Protein AF-A0A2V7Z9A0-F1 (afdb_monomer)

Solvent-accessible surface area (backbone atoms only — not comparable to full-atom values): 8358 Å² total; per-residue (Å²): 143,83,81,85,87,88,83,78,88,80,77,83,59,88,74,73,75,80,77,76,79,84,80,78,87,76,86,69,82,83,72,74,80,71,70,72,67,95,61,72,76,68,70,70,91,55,57,71,67,60,52,48,49,58,51,51,54,50,50,54,34,60,66,43,29,82,83,37,50,69,61,23,51,54,51,47,52,55,49,51,54,50,49,53,53,51,51,51,51,51,52,53,50,52,51,50,54,54,50,59,70,66,69,75,54,101,77,74,48,76,66,55,54,52,56,46,54,50,54,52,47,55,53,49,56,50,66,72,70,111

Nearest PDB structures (foldseek):
  8apn-assembly1_Yj  TM=2.932E-01  e=6.554E+00  Polytomella magna

Mean predicted aligned error: 15.98 Å

Foldseek 3Di:
DDDDDDDDDDDPDPPVVPDDDDDDDPPDPCPDPPVPPPCPVLPPLDDPVVVVVLVVQLVVLVVCCVPPVPVSVVSVVVSVVVVVVSSVVSLVVLVVVLCVQPVPDDDQDPVNVVVSVVSVVSSVVSVVVD

Structure (mmCIF, N/CA/C/O backbone):
data_AF-A0A2V7Z9A0-F1
#
_entry.id   AF-A0A2V7Z9A0-F1
#
loop_
_atom_site.group_PDB
_atom_site.id
_atom_site.type_symbol
_atom_site.label_atom_id
_atom_site.label_alt_id
_atom_site.label_comp_id
_atom_site.label_asym_id
_atom_site.label_entity_id
_atom_site.label_seq_id
_atom_site.pdbx_PDB_ins_code
_atom_site.Cartn_x
_atom_site.Cartn_y
_atom_site.Cartn_z
_atom_site.occupancy
_atom_site.B_iso_or_equiv
_atom_site.auth_seq_id
_atom_site.auth_comp_id
_atom_site.auth_asym_id
_atom_site.auth_atom_id
_atom_site.pdbx_PDB_model_num
ATOM 1 N N . MET A 1 1 ? 59.145 -53.548 -37.322 1.00 45.41 1 MET A N 1
ATOM 2 C CA . MET A 1 1 ? 57.964 -52.672 -37.441 1.00 45.41 1 MET A CA 1
ATOM 3 C C . MET A 1 1 ? 56.827 -53.402 -36.744 1.00 45.41 1 MET A C 1
ATOM 5 O O . MET A 1 1 ? 56.046 -54.066 -37.399 1.00 45.41 1 MET A O 1
ATOM 9 N N . GLU A 1 2 ? 56.866 -53.328 -35.417 1.00 38.41 2 GLU A N 1
ATOM 10 C CA . GLU A 1 2 ? 55.952 -53.756 -34.332 1.00 38.41 2 GLU A CA 1
ATOM 11 C C . GLU A 1 2 ? 56.368 -52.801 -33.181 1.00 38.41 2 GLU A C 1
ATOM 13 O O . GLU A 1 2 ? 57.529 -52.391 -33.158 1.00 38.41 2 GLU A O 1
ATOM 18 N N . ASP A 1 3 ? 55.509 -52.164 -32.388 1.00 37.88 3 ASP A N 1
ATOM 19 C CA . ASP A 1 3 ? 54.476 -52.673 -31.478 1.00 37.88 3 ASP A CA 1
ATOM 20 C C . ASP A 1 3 ? 53.341 -51.622 -31.376 1.00 37.88 3 ASP A C 1
ATOM 22 O O . ASP A 1 3 ? 53.589 -50.418 -31.368 1.00 37.88 3 ASP A O 1
ATOM 26 N N . VAL A 1 4 ? 52.054 -51.949 -31.529 1.00 38.91 4 VAL A N 1
ATOM 27 C CA . VAL A 1 4 ? 51.138 -52.578 -30.553 1.00 38.91 4 VAL A CA 1
ATOM 28 C C . VAL A 1 4 ? 51.059 -51.848 -29.199 1.00 38.91 4 VAL A C 1
ATOM 30 O O . VAL A 1 4 ? 51.826 -52.078 -28.281 1.00 38.91 4 VAL A O 1
ATOM 33 N N . ARG A 1 5 ? 50.048 -50.973 -29.116 1.00 44.00 5 ARG A N 1
ATOM 34 C CA . ARG A 1 5 ? 49.047 -50.808 -28.040 1.00 44.00 5 ARG A CA 1
ATOM 35 C C . ARG A 1 5 ? 49.398 -51.174 -26.577 1.00 44.00 5 ARG A C 1
ATOM 37 O O . ARG A 1 5 ? 49.587 -52.338 -26.250 1.00 44.00 5 ARG A O 1
ATOM 44 N N . THR A 1 6 ? 49.086 -50.183 -25.726 1.00 43.94 6 THR A N 1
ATOM 45 C CA . THR A 1 6 ? 48.485 -50.256 -24.370 1.00 43.94 6 THR A CA 1
ATOM 46 C C . THR A 1 6 ? 49.443 -50.140 -23.190 1.00 43.94 6 THR A C 1
ATOM 48 O O . THR A 1 6 ? 50.093 -51.107 -22.842 1.00 43.94 6 THR A O 1
ATOM 51 N N . GLU A 1 7 ? 49.369 -49.016 -22.465 1.00 40.22 7 GLU A N 1
ATOM 52 C CA . GLU A 1 7 ? 49.449 -49.020 -20.995 1.00 40.22 7 GLU A CA 1
ATOM 53 C C . GLU A 1 7 ? 48.813 -47.725 -20.434 1.00 40.22 7 GLU A C 1
ATOM 55 O O . GLU A 1 7 ? 49.394 -46.646 -20.463 1.00 40.22 7 GLU A O 1
ATOM 60 N N . ARG A 1 8 ? 47.560 -47.873 -19.990 1.00 41.31 8 ARG A N 1
ATOM 61 C CA . ARG A 1 8 ? 46.981 -47.347 -18.740 1.00 41.31 8 ARG A CA 1
ATOM 62 C C . ARG A 1 8 ? 47.086 -45.850 -18.394 1.00 41.31 8 ARG A C 1
ATOM 64 O O . ARG A 1 8 ? 48.106 -45.337 -17.958 1.00 41.31 8 ARG A O 1
ATOM 71 N N . ASP A 1 9 ? 45.910 -45.225 -18.430 1.00 51.19 9 ASP A N 1
ATOM 72 C CA . ASP A 1 9 ? 45.237 -44.714 -17.226 1.00 51.19 9 ASP A CA 1
ATOM 73 C C . ASP A 1 9 ? 46.111 -43.890 -16.263 1.00 51.19 9 ASP A C 1
ATOM 75 O O . ASP A 1 9 ? 46.560 -44.361 -15.219 1.00 51.19 9 ASP A O 1
ATOM 79 N N . ARG A 1 10 ? 46.334 -42.619 -16.608 1.00 51.47 10 ARG A N 1
ATOM 80 C CA . ARG A 1 10 ? 46.785 -41.616 -15.640 1.00 51.47 10 ARG A CA 1
ATOM 81 C C . ARG A 1 10 ? 45.568 -40.859 -15.130 1.00 51.47 10 ARG A C 1
ATOM 83 O O . ARG A 1 10 ? 45.210 -39.796 -15.631 1.00 51.47 10 ARG A O 1
ATOM 90 N N . VAL A 1 11 ? 44.926 -41.460 -14.137 1.00 51.38 11 VAL A N 1
ATOM 91 C CA . VAL A 1 11 ? 43.972 -40.797 -13.252 1.00 51.38 11 VAL A CA 1
ATOM 92 C C . VAL A 1 11 ? 44.695 -39.596 -12.639 1.00 51.38 11 VAL A C 1
ATOM 94 O O . VAL A 1 11 ? 45.667 -39.759 -11.905 1.00 51.38 11 VAL A O 1
ATOM 97 N N . LEU A 1 12 ? 44.276 -38.382 -12.993 1.00 45.56 12 LEU A N 1
ATOM 98 C CA . LEU A 1 12 ? 44.771 -37.168 -12.350 1.00 45.56 12 LEU A CA 1
ATOM 99 C C . LEU A 1 12 ? 44.232 -37.164 -10.915 1.00 45.56 12 LEU A C 1
ATOM 101 O O . LEU A 1 12 ? 43.041 -36.948 -10.693 1.00 45.56 12 LEU A O 1
ATOM 105 N N . HIS A 1 13 ? 45.093 -37.469 -9.944 1.00 49.16 13 HIS A N 1
ATOM 106 C CA . HIS A 1 13 ? 44.758 -37.359 -8.530 1.00 49.16 13 HIS A CA 1
ATOM 107 C C . HIS A 1 13 ? 44.632 -35.881 -8.132 1.00 49.16 13 HIS A C 1
ATOM 109 O O . HIS A 1 13 ? 45.462 -35.051 -8.496 1.00 49.16 13 HIS A O 1
ATOM 115 N N . THR A 1 14 ? 43.607 -35.577 -7.329 1.00 49.84 14 THR A N 1
ATOM 116 C CA . THR A 1 14 ? 43.291 -34.270 -6.709 1.00 49.84 14 THR A CA 1
ATOM 117 C C . THR A 1 14 ? 44.456 -33.618 -5.944 1.00 49.84 14 THR A C 1
ATOM 119 O O . THR A 1 14 ? 44.377 -32.451 -5.576 1.00 49.84 14 THR A O 1
ATOM 122 N N . GLU A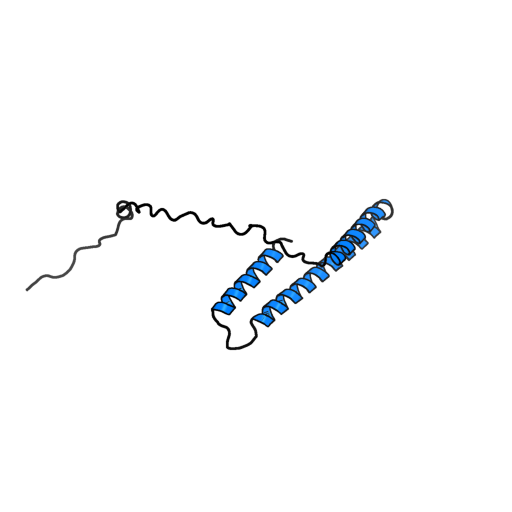 1 15 ? 45.553 -34.336 -5.731 1.00 45.50 15 GLU A N 1
ATOM 123 C CA . GLU A 1 15 ? 46.700 -33.907 -4.932 1.00 45.50 15 GLU A CA 1
ATOM 124 C C . GLU A 1 15 ? 47.754 -33.129 -5.750 1.00 45.50 15 GLU A C 1
ATOM 126 O O . GLU A 1 15 ? 48.579 -32.431 -5.165 1.00 45.50 15 GLU A O 1
ATOM 131 N N . ASP A 1 16 ? 47.689 -33.158 -7.090 1.00 48.41 16 ASP A N 1
ATOM 132 C CA . ASP A 1 16 ? 48.660 -32.491 -7.987 1.00 48.41 16 ASP A CA 1
ATOM 133 C C . ASP A 1 16 ? 48.345 -30.996 -8.250 1.00 48.41 16 ASP A C 1
ATOM 135 O O . ASP A 1 16 ? 49.122 -30.263 -8.855 1.00 48.41 16 ASP A O 1
ATOM 139 N N . LEU A 1 17 ? 47.197 -30.500 -7.772 1.00 48.19 17 LEU A N 1
ATOM 140 C CA . LEU A 1 17 ? 46.782 -29.093 -7.919 1.00 48.19 17 LEU A CA 1
ATOM 141 C C . LEU A 1 17 ? 47.268 -28.187 -6.773 1.00 48.19 17 LEU A C 1
ATOM 143 O O . LEU A 1 17 ? 47.029 -26.981 -6.802 1.00 48.19 17 LEU A O 1
ATOM 147 N N . ALA A 1 18 ? 47.945 -28.740 -5.761 1.00 48.91 18 ALA A N 1
ATOM 148 C CA . ALA A 1 18 ? 48.332 -28.001 -4.557 1.00 48.91 18 ALA A CA 1
ATOM 149 C C . ALA A 1 18 ? 49.714 -27.320 -4.637 1.00 48.91 18 ALA A C 1
ATOM 151 O O . ALA A 1 18 ? 50.122 -26.659 -3.682 1.00 48.91 18 ALA A O 1
ATOM 152 N N . ALA A 1 19 ? 50.439 -27.443 -5.752 1.00 51.62 19 ALA A N 1
ATOM 153 C CA . ALA A 1 19 ? 51.790 -26.899 -5.877 1.00 51.62 19 ALA A CA 1
ATOM 154 C C . ALA A 1 19 ? 52.013 -26.172 -7.210 1.00 51.62 19 A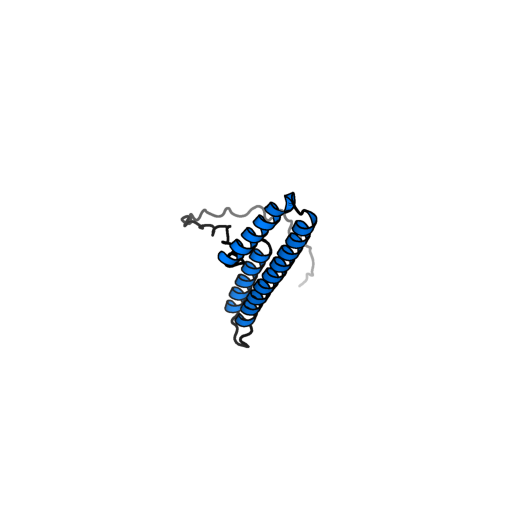LA A C 1
ATOM 156 O O . ALA A 1 19 ? 52.799 -26.608 -8.047 1.00 51.62 19 ALA A O 1
ATOM 157 N N . SER A 1 20 ? 51.366 -25.020 -7.409 1.00 43.25 20 SER A N 1
ATOM 158 C CA . SER A 1 20 ? 51.909 -24.040 -8.355 1.00 43.25 20 SER A CA 1
ATOM 159 C C . SER A 1 20 ? 51.473 -22.603 -8.074 1.00 43.25 20 SER A C 1
ATOM 161 O O . SER A 1 20 ? 50.302 -22.255 -8.160 1.00 43.25 20 SER A O 1
ATOM 163 N N . GLU A 1 21 ? 52.495 -21.807 -7.762 1.00 45.72 21 GLU A N 1
ATOM 164 C CA . GLU A 1 21 ? 52.626 -20.355 -7.901 1.00 45.72 21 GLU A CA 1
ATOM 165 C C . GLU A 1 21 ? 51.684 -19.422 -7.123 1.00 45.72 21 GLU A C 1
ATOM 167 O O . GLU A 1 21 ? 50.536 -19.153 -7.464 1.00 45.72 21 GLU A O 1
ATOM 172 N N . ALA A 1 22 ? 52.291 -18.790 -6.115 1.00 51.47 22 ALA A N 1
ATOM 173 C CA . ALA A 1 22 ? 51.828 -17.557 -5.502 1.00 51.47 22 ALA A CA 1
ATOM 174 C C . ALA A 1 22 ? 51.570 -16.460 -6.560 1.00 51.47 22 ALA A C 1
ATOM 176 O O . ALA A 1 22 ? 52.482 -16.128 -7.328 1.00 51.47 22 ALA A O 1
ATOM 177 N N . PRO A 1 23 ? 50.390 -15.815 -6.575 1.00 45.88 23 PRO A N 1
ATOM 178 C CA . PRO A 1 23 ? 50.204 -14.614 -7.366 1.00 45.88 23 PRO A CA 1
ATOM 179 C C . PRO A 1 23 ? 50.934 -13.444 -6.698 1.00 45.88 23 PRO A C 1
ATOM 181 O O . PRO A 1 23 ? 50.735 -13.125 -5.526 1.00 45.88 23 PRO A O 1
ATOM 184 N N . ARG A 1 24 ? 51.801 -12.800 -7.480 1.00 44.16 24 ARG A N 1
ATOM 185 C CA . ARG A 1 24 ? 52.470 -11.543 -7.138 1.00 44.16 24 ARG A CA 1
ATOM 186 C C . ARG A 1 24 ? 51.407 -10.474 -6.882 1.00 44.16 24 ARG A C 1
ATOM 188 O O . ARG A 1 24 ? 50.536 -10.266 -7.726 1.00 44.16 24 ARG A O 1
ATOM 195 N N . SER A 1 25 ? 51.507 -9.789 -5.744 1.00 43.62 25 SER A N 1
ATOM 196 C CA . SER A 1 25 ? 50.694 -8.619 -5.414 1.00 43.62 25 SER A CA 1
ATOM 197 C C . SER A 1 25 ? 50.832 -7.552 -6.497 1.00 43.62 25 SER A C 1
ATOM 199 O O . SER A 1 25 ? 51.842 -6.858 -6.577 1.00 43.62 25 SER A O 1
ATOM 201 N N . VAL A 1 26 ? 49.801 -7.409 -7.326 1.00 50.59 26 VAL A N 1
ATOM 202 C CA . VAL A 1 26 ? 49.554 -6.166 -8.052 1.00 50.59 26 VAL A CA 1
ATOM 203 C C . VAL A 1 26 ? 48.729 -5.301 -7.111 1.00 50.59 26 VAL A C 1
ATOM 205 O O . VAL A 1 26 ? 47.528 -5.510 -6.943 1.00 50.59 26 VAL A O 1
ATOM 208 N N . GLU A 1 27 ? 49.404 -4.366 -6.452 1.00 45.88 27 GLU A N 1
ATOM 209 C CA . GLU A 1 27 ? 48.793 -3.321 -5.638 1.00 45.88 27 GLU A CA 1
ATOM 210 C C . GLU A 1 27 ? 47.957 -2.421 -6.566 1.00 45.88 27 GLU A C 1
ATOM 212 O O . GLU A 1 27 ? 48.449 -1.489 -7.201 1.00 45.88 27 GLU A O 1
ATOM 217 N N . ARG A 1 28 ? 46.674 -2.762 -6.734 1.00 49.06 28 ARG A N 1
ATOM 218 C CA . ARG A 1 28 ? 45.676 -1.865 -7.323 1.00 49.06 28 ARG A CA 1
ATOM 219 C C . ARG A 1 28 ? 45.337 -0.813 -6.268 1.00 49.06 28 ARG A C 1
ATOM 221 O O . ARG A 1 28 ? 44.984 -1.207 -5.156 1.00 49.06 28 ARG A O 1
ATOM 228 N N . PRO A 1 29 ? 45.377 0.493 -6.587 1.00 41.94 29 PRO A N 1
ATOM 229 C CA . PRO A 1 29 ? 44.876 1.495 -5.665 1.00 41.94 29 PRO A CA 1
ATOM 230 C C . PRO A 1 29 ? 43.403 1.191 -5.385 1.00 41.94 29 PRO A C 1
ATOM 232 O O . PRO A 1 29 ? 42.602 1.019 -6.310 1.00 41.94 29 PRO A O 1
ATOM 235 N N . ALA A 1 30 ? 43.078 1.080 -4.098 1.00 49.16 30 ALA A N 1
ATOM 236 C CA . ALA A 1 30 ? 41.728 0.959 -3.581 1.00 49.16 30 ALA A CA 1
ATOM 237 C C . ALA A 1 30 ? 40.960 2.259 -3.870 1.00 49.16 30 ALA A C 1
ATOM 239 O O . ALA A 1 30 ? 40.784 3.110 -3.005 1.00 49.16 30 ALA A O 1
ATOM 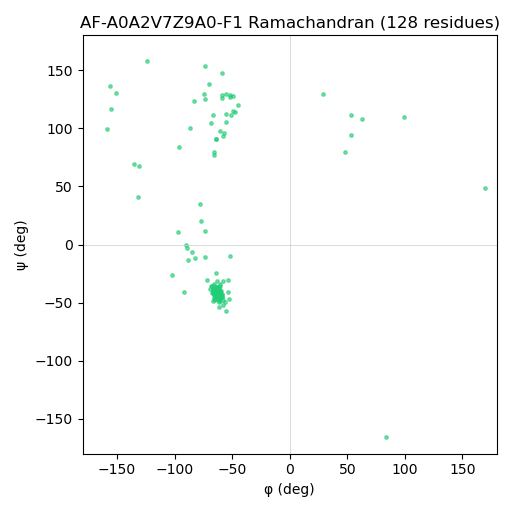240 N N . ALA A 1 31 ? 40.524 2.434 -5.117 1.00 49.38 31 ALA A N 1
ATOM 241 C CA . ALA A 1 31 ? 39.365 3.260 -5.398 1.00 49.38 31 ALA A CA 1
ATOM 242 C C . ALA A 1 31 ? 38.186 2.514 -4.779 1.00 49.38 31 ALA A C 1
ATOM 244 O O . ALA A 1 31 ? 37.888 1.389 -5.187 1.00 49.38 31 ALA A O 1
ATOM 245 N N . GLY A 1 32 ? 37.627 3.097 -3.718 1.00 43.31 32 GLY A N 1
ATOM 246 C CA . GLY A 1 32 ? 36.551 2.513 -2.942 1.00 43.31 32 GLY A CA 1
ATOM 247 C C . GLY A 1 32 ? 35.485 1.948 -3.867 1.00 43.31 32 GLY A C 1
ATOM 248 O O . GLY A 1 32 ? 34.882 2.673 -4.655 1.00 43.31 32 GLY A O 1
ATOM 249 N N . TYR A 1 33 ? 35.253 0.644 -3.753 1.00 44.38 33 TYR A N 1
ATOM 250 C CA . TYR A 1 33 ? 33.914 0.147 -3.987 1.00 44.38 33 TYR A CA 1
ATOM 251 C C . TYR A 1 33 ? 33.088 0.775 -2.877 1.00 44.38 33 TYR A C 1
ATOM 253 O O . TYR A 1 33 ? 33.047 0.278 -1.755 1.00 44.38 33 TYR A O 1
ATOM 261 N N . GLU A 1 34 ? 32.542 1.947 -3.175 1.00 45.38 34 GLU A N 1
ATOM 262 C CA . GLU A 1 34 ? 31.366 2.449 -2.502 1.00 45.38 34 GLU A CA 1
ATOM 263 C C . GLU A 1 34 ? 30.323 1.360 -2.746 1.00 45.38 34 GLU A C 1
ATOM 265 O O . GLU A 1 34 ? 29.761 1.235 -3.835 1.00 45.38 34 GLU A O 1
ATOM 270 N N . GLU A 1 35 ? 30.229 0.439 -1.787 1.00 45.06 35 GLU A N 1
ATOM 271 C CA . GLU A 1 35 ? 29.168 -0.544 -1.724 1.00 45.06 35 GLU A CA 1
ATOM 272 C C . GLU A 1 35 ? 27.881 0.272 -1.859 1.00 45.06 35 GLU A C 1
ATOM 274 O O . GLU A 1 35 ? 27.622 1.124 -1.000 1.00 45.06 35 GLU A O 1
ATOM 279 N N . PRO A 1 36 ? 27.140 0.143 -2.979 1.00 49.91 36 PRO A N 1
ATOM 280 C CA . PRO A 1 36 ? 25.918 0.907 -3.145 1.00 49.91 36 PRO A CA 1
ATOM 281 C C . PRO A 1 36 ? 25.067 0.574 -1.925 1.00 49.91 36 PRO A C 1
ATOM 283 O O . PRO A 1 36 ? 24.970 -0.614 -1.604 1.00 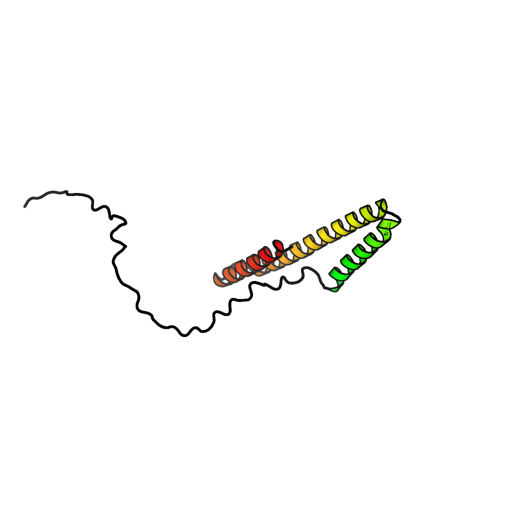49.91 36 PRO A O 1
ATOM 286 N N . PRO A 1 37 ? 24.527 1.575 -1.205 1.00 46.81 37 PRO A N 1
ATOM 287 C CA . PRO A 1 37 ? 23.875 1.336 0.069 1.00 46.81 37 PRO A CA 1
ATOM 288 C C . PRO A 1 37 ? 22.888 0.183 -0.098 1.00 46.81 37 PRO A C 1
ATOM 290 O O . PRO A 1 37 ? 21.931 0.276 -0.872 1.00 46.81 37 PRO A O 1
ATOM 293 N N . ALA A 1 38 ? 23.173 -0.927 0.591 1.00 45.69 38 ALA A N 1
ATOM 294 C CA . ALA A 1 38 ? 22.255 -2.033 0.803 1.00 45.69 38 ALA A CA 1
ATOM 295 C C . ALA A 1 38 ? 21.115 -1.484 1.664 1.00 45.69 38 ALA A C 1
ATOM 297 O O . ALA A 1 38 ? 21.103 -1.530 2.887 1.00 45.69 38 ALA A O 1
ATOM 298 N N . GLY A 1 39 ? 20.237 -0.792 0.969 1.00 43.59 39 GLY A N 1
ATOM 299 C CA . GLY A 1 39 ? 19.320 0.201 1.480 1.00 43.59 39 GLY A CA 1
ATOM 300 C C . GLY A 1 39 ? 18.735 0.871 0.256 1.00 43.59 39 GLY A C 1
ATOM 301 O O . GLY A 1 39 ? 18.757 2.094 0.130 1.00 43.59 39 GLY A O 1
ATOM 302 N N . GLY A 1 40 ? 18.279 0.040 -0.694 1.00 38.78 40 GLY A N 1
ATOM 303 C CA . GLY A 1 40 ? 17.361 0.493 -1.715 1.00 38.78 40 GLY A CA 1
ATOM 304 C C . GLY A 1 40 ? 16.287 1.253 -0.966 1.00 38.78 40 GLY A C 1
ATOM 305 O O . GLY A 1 40 ? 15.612 0.685 -0.112 1.00 38.78 40 GLY A O 1
ATOM 306 N N . SER A 1 41 ? 16.221 2.561 -1.195 1.00 44.78 41 SER A N 1
ATOM 307 C CA . SER A 1 41 ? 15.097 3.357 -0.745 1.00 44.78 41 SER A CA 1
ATOM 308 C C . SER A 1 41 ? 13.894 2.685 -1.384 1.00 44.78 41 SER A C 1
ATOM 310 O O . SER A 1 41 ? 13.672 2.827 -2.588 1.00 44.78 41 SER A O 1
ATOM 312 N N . HIS A 1 42 ? 13.231 1.809 -0.627 1.00 52.41 42 HIS A N 1
ATOM 313 C CA . HIS A 1 42 ? 12.030 1.130 -1.058 1.00 52.41 42 HIS A CA 1
ATOM 314 C C . HIS A 1 42 ? 11.065 2.268 -1.319 1.00 52.41 42 HIS A C 1
ATOM 316 O O . HIS A 1 42 ? 10.535 2.858 -0.379 1.00 52.41 42 HIS A O 1
ATOM 322 N N . ALA A 1 43 ? 10.951 2.660 -2.592 1.00 58.44 43 ALA A N 1
ATOM 323 C CA . ALA A 1 43 ? 10.121 3.776 -2.985 1.00 58.44 43 ALA A CA 1
ATOM 324 C C . ALA A 1 43 ? 8.765 3.555 -2.321 1.00 58.44 43 ALA A C 1
ATOM 326 O O . ALA A 1 43 ? 8.219 2.446 -2.387 1.00 58.44 43 ALA A O 1
ATOM 327 N N . ALA A 1 44 ? 8.268 4.561 -1.605 1.00 67.38 44 ALA A N 1
ATOM 328 C CA . ALA A 1 44 ? 7.020 4.427 -0.874 1.00 67.38 44 ALA A CA 1
ATOM 329 C C . ALA A 1 44 ? 5.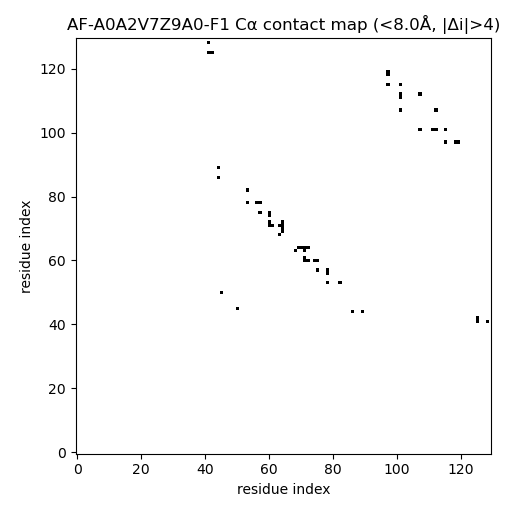942 3.898 -1.834 1.00 67.38 44 ALA A C 1
ATOM 331 O O . ALA A 1 44 ? 5.809 4.386 -2.957 1.00 67.38 44 ALA A O 1
ATOM 332 N N . LEU A 1 45 ? 5.260 2.815 -1.452 1.00 73.31 45 LEU A N 1
ATOM 333 C CA . LEU A 1 45 ? 4.235 2.167 -2.286 1.00 73.31 45 LEU A CA 1
ATOM 334 C C . LEU A 1 45 ? 3.035 3.074 -2.543 1.00 73.31 45 LEU A C 1
ATOM 336 O O . LEU A 1 45 ? 2.358 2.935 -3.556 1.00 73.31 45 LEU A O 1
ATOM 340 N N . PHE A 1 46 ? 2.827 4.032 -1.649 1.00 82.19 46 PHE A N 1
ATOM 341 C CA . PHE A 1 46 ? 1.763 5.011 -1.711 1.00 82.19 46 PHE A CA 1
ATOM 342 C C . PHE A 1 46 ? 2.323 6.420 -1.668 1.00 82.19 46 PHE A C 1
ATOM 344 O O . PHE A 1 46 ? 3.419 6.660 -1.153 1.00 82.19 46 PHE A O 1
ATOM 351 N N . ALA A 1 47 ? 1.518 7.357 -2.162 1.00 86.31 47 ALA A N 1
ATOM 352 C CA . ALA A 1 47 ? 1.748 8.765 -1.906 1.00 86.31 47 ALA A CA 1
ATOM 353 C C . ALA A 1 47 ? 1.720 9.029 -0.381 1.00 86.31 47 ALA A C 1
ATOM 355 O O . ALA A 1 47 ? 0.991 8.338 0.352 1.00 86.31 47 ALA A O 1
ATOM 356 N N . PRO A 1 48 ? 2.505 9.996 0.125 1.00 86.25 48 PRO A N 1
ATOM 357 C CA . PRO A 1 48 ? 2.521 10.332 1.547 1.00 86.25 48 PRO A CA 1
ATOM 358 C C . PRO A 1 48 ? 1.126 10.632 2.106 1.00 86.25 48 PRO A C 1
ATOM 360 O O . PRO A 1 48 ? 0.784 10.144 3.181 1.00 86.25 48 PRO A O 1
ATOM 363 N N . GLU A 1 49 ? 0.299 11.345 1.341 1.00 88.06 49 GLU A N 1
ATOM 364 C CA . GLU A 1 49 ? -1.050 11.768 1.726 1.00 88.06 49 GLU A CA 1
ATOM 365 C C . GLU A 1 49 ? -1.997 10.569 1.868 1.00 88.06 49 GLU A C 1
ATOM 367 O O . GLU A 1 49 ? -2.783 10.478 2.809 1.00 88.06 49 GLU A O 1
ATOM 372 N N . GLU A 1 50 ? -1.892 9.603 0.953 1.00 89.75 50 GLU A N 1
ATOM 373 C CA . GLU A 1 50 ? -2.680 8.370 0.998 1.00 89.75 50 GLU A CA 1
ATOM 374 C C . GLU A 1 50 ? -2.283 7.516 2.210 1.00 89.75 50 GLU A C 1
ATOM 376 O O . GLU A 1 50 ? -3.140 7.005 2.934 1.00 89.75 50 GLU A O 1
ATOM 381 N N . THR A 1 51 ? -0.981 7.434 2.491 1.00 90.50 51 THR A N 1
ATOM 382 C CA . THR A 1 51 ? -0.469 6.740 3.679 1.00 90.50 51 THR A CA 1
ATOM 383 C C . THR A 1 51 ? -0.966 7.400 4.968 1.00 90.50 51 THR A C 1
ATOM 385 O O . THR A 1 51 ? -1.346 6.710 5.917 1.00 90.50 51 THR A O 1
ATOM 388 N N . GLU A 1 52 ? -0.966 8.732 5.019 1.00 93.31 52 GLU A N 1
ATOM 389 C CA . GLU A 1 52 ? -1.466 9.498 6.159 1.00 93.31 52 GLU A CA 1
ATOM 390 C C . GLU A 1 52 ? -2.971 9.294 6.367 1.00 93.31 52 GLU A C 1
ATOM 392 O O . GLU A 1 52 ? -3.394 9.082 7.502 1.00 93.31 52 GLU A O 1
ATOM 397 N N . SER A 1 53 ? -3.764 9.240 5.291 1.00 94.56 53 SER A N 1
ATOM 398 C CA . SER A 1 53 ? -5.199 8.938 5.368 1.00 94.56 53 SER A CA 1
ATOM 399 C C . SER A 1 53 ? -5.458 7.581 6.024 1.00 94.56 53 SER A C 1
ATOM 401 O O . SER A 1 53 ? -6.187 7.511 7.013 1.00 94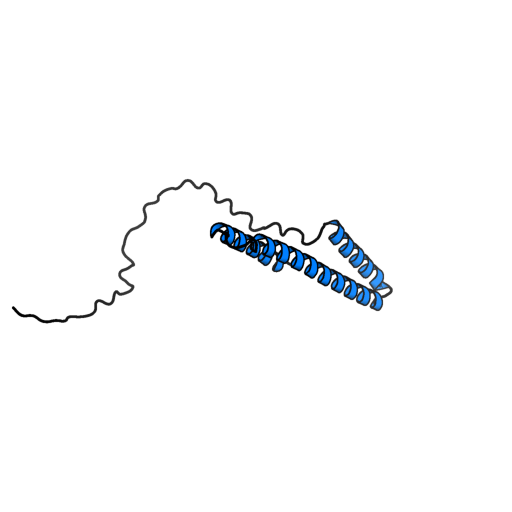.56 53 SER A O 1
ATOM 403 N N . PHE A 1 54 ? -4.816 6.507 5.544 1.00 95.19 54 PHE A N 1
ATOM 404 C CA . PHE A 1 54 ? -4.977 5.172 6.135 1.00 95.19 54 PHE A CA 1
ATOM 405 C C . PHE A 1 54 ? -4.555 5.135 7.612 1.00 95.19 54 PHE A C 1
ATOM 407 O O . PHE A 1 54 ? -5.230 4.511 8.432 1.00 95.19 54 PHE A O 1
ATOM 414 N N . ARG A 1 55 ? -3.467 5.829 7.978 1.00 95.50 55 ARG A N 1
ATOM 415 C CA . ARG A 1 55 ? -3.005 5.922 9.376 1.00 95.50 55 ARG A CA 1
ATOM 416 C C . ARG A 1 55 ? -3.967 6.704 10.265 1.00 95.50 55 ARG A C 1
ATOM 418 O O . ARG A 1 55 ? -4.213 6.291 11.397 1.00 95.50 55 ARG A O 1
ATOM 425 N N . SER A 1 56 ? -4.508 7.807 9.761 1.00 97.25 56 SER A N 1
ATOM 426 C CA . SER A 1 56 ? -5.494 8.619 10.472 1.00 97.25 56 SER A CA 1
ATOM 427 C C . SER A 1 56 ? -6.768 7.814 10.734 1.00 97.25 56 SER A C 1
ATOM 429 O O . SER A 1 56 ? -7.217 7.721 11.875 1.00 97.25 56 SER A O 1
ATOM 431 N N . GLU A 1 57 ? -7.293 7.130 9.714 1.00 96.94 57 GLU A N 1
ATOM 432 C CA . GLU A 1 57 ? -8.464 6.258 9.851 1.00 96.94 57 GLU A CA 1
ATOM 433 C C . GLU A 1 57 ? -8.228 5.117 10.849 1.00 96.94 57 GLU A C 1
ATOM 435 O O . GLU A 1 57 ? -9.079 4.852 11.700 1.00 96.94 57 GLU A O 1
ATOM 440 N N . TRP A 1 58 ? -7.054 4.480 10.805 1.00 98.00 58 TRP A N 1
ATOM 441 C CA . TRP A 1 58 ? -6.674 3.466 11.787 1.00 98.00 58 TRP A CA 1
ATOM 442 C C . TRP A 1 58 ? -6.671 4.017 13.217 1.00 98.00 58 TRP A C 1
ATOM 444 O O . TRP A 1 58 ? -7.236 3.401 14.120 1.00 98.00 58 TRP A O 1
ATOM 454 N N . SER A 1 59 ? -6.099 5.206 13.426 1.00 97.94 59 SER A N 1
ATOM 455 C CA . SER A 1 59 ? -6.085 5.855 14.739 1.00 97.94 59 SER A CA 1
ATOM 456 C C . SER A 1 59 ? -7.501 6.127 15.260 1.00 97.94 59 SER A C 1
ATOM 458 O O . SER A 1 59 ? -7.790 5.837 16.421 1.00 97.94 59 SER A O 1
ATOM 460 N N . GLN A 1 60 ? -8.418 6.586 14.402 1.00 97.50 60 GLN A N 1
ATOM 461 C CA . GLN A 1 60 ? -9.823 6.795 14.778 1.00 97.50 60 GLN A CA 1
ATOM 462 C C . GLN A 1 60 ? -10.528 5.495 15.181 1.00 97.50 60 GLN A C 1
ATOM 464 O O . GLN A 1 60 ? -11.339 5.481 16.110 1.00 97.50 60 GLN A O 1
ATOM 469 N N . ILE A 1 61 ? -10.212 4.384 14.513 1.00 98.06 61 ILE A N 1
ATOM 470 C CA . ILE A 1 61 ? -10.737 3.064 14.878 1.00 98.06 61 ILE A CA 1
ATOM 471 C C . ILE A 1 61 ? -10.230 2.643 16.262 1.00 98.06 61 ILE A C 1
ATOM 473 O O . ILE A 1 61 ? -11.019 2.176 17.081 1.00 98.06 61 ILE A O 1
ATOM 477 N N . GLN A 1 62 ? -8.942 2.851 16.547 1.00 97.50 62 GLN A N 1
ATOM 478 C CA . GLN A 1 62 ? -8.359 2.528 17.851 1.00 97.50 62 GLN A CA 1
ATOM 479 C C . GLN A 1 62 ? -8.975 3.357 18.983 1.00 97.50 62 GLN A C 1
ATOM 481 O O . GLN A 1 62 ? -9.261 2.807 20.043 1.00 97.50 62 GLN A O 1
ATOM 486 N N . ILE A 1 63 ? -9.217 4.652 18.753 1.00 97.06 63 ILE A N 1
ATOM 487 C CA . ILE A 1 63 ? -9.880 5.530 19.728 1.00 97.06 63 ILE A CA 1
ATOM 488 C C . ILE A 1 63 ? -11.298 5.021 20.024 1.00 97.06 63 ILE A C 1
ATOM 490 O O . ILE A 1 63 ? -11.666 4.875 21.186 1.00 97.06 63 ILE A O 1
ATOM 494 N N . GLY A 1 64 ? -12.072 4.685 18.985 1.00 96.00 64 GLY A N 1
ATOM 495 C CA . GLY A 1 64 ? -13.454 4.216 19.133 1.00 96.00 64 GLY A CA 1
ATOM 496 C C . GLY A 1 64 ? -13.609 2.789 19.673 1.00 96.00 64 GLY A C 1
ATOM 497 O O . GLY A 1 64 ? -14.721 2.390 20.013 1.00 96.00 64 GLY A O 1
ATOM 498 N N . PHE A 1 65 ? -12.530 2.005 19.769 1.00 97.94 65 PHE A N 1
ATOM 499 C CA . PHE A 1 65 ? -12.590 0.620 20.254 1.00 97.94 65 PHE A CA 1
ATOM 500 C C . PHE A 1 65 ? -13.048 0.516 21.713 1.00 97.94 65 PHE A C 1
ATOM 502 O O . PHE A 1 65 ? -13.689 -0.467 22.081 1.00 97.94 65 PHE A O 1
ATOM 509 N N . VAL A 1 66 ? -12.726 1.518 22.538 1.00 96.50 66 VAL A N 1
ATOM 510 C CA . VAL A 1 66 ? -13.077 1.526 23.967 1.00 96.50 66 VAL A CA 1
ATOM 511 C C . VAL A 1 66 ? -14.595 1.554 24.164 1.00 96.50 66 VAL A C 1
ATOM 513 O O . VAL A 1 66 ? -15.102 0.862 25.045 1.00 96.50 66 VAL A O 1
ATOM 516 N N . ASP A 1 67 ? -15.307 2.294 23.312 1.00 97.19 67 ASP A N 1
ATOM 517 C CA . ASP A 1 67 ? -16.759 2.460 23.399 1.00 97.19 67 ASP A CA 1
ATOM 518 C C . ASP A 1 67 ? -17.510 1.409 22.566 1.00 97.19 67 ASP A C 1
ATOM 520 O O . ASP A 1 67 ? -18.508 0.840 23.011 1.00 97.19 67 ASP A O 1
ATOM 524 N N . GLU A 1 68 ? -17.017 1.109 21.361 1.00 97.56 68 GLU A N 1
ATOM 525 C CA . GLU A 1 68 ? -17.708 0.270 20.376 1.00 97.56 68 GLU A CA 1
ATOM 526 C C . GLU A 1 68 ? -16.789 -0.829 19.809 1.00 97.56 68 GLU A C 1
ATOM 528 O O . GLU A 1 68 ? -16.472 -0.838 18.615 1.00 97.56 68 GLU A O 1
ATOM 533 N N . PRO A 1 69 ? -16.371 -1.818 20.621 1.00 97.31 69 PRO A N 1
ATOM 534 C CA . PRO A 1 69 ? -15.320 -2.763 20.240 1.00 97.31 69 PRO A CA 1
ATOM 535 C C . PRO A 1 69 ? -15.677 -3.607 19.011 1.00 97.31 69 PRO A C 1
ATOM 537 O O . PRO A 1 69 ? -14.825 -3.856 18.162 1.00 97.31 69 PRO A O 1
ATOM 540 N N . ARG A 1 70 ? -16.944 -4.026 18.871 1.00 97.88 70 ARG A N 1
ATOM 541 C CA . ARG A 1 70 ? -17.391 -4.808 17.702 1.00 97.88 70 ARG A CA 1
ATOM 542 C C . ARG A 1 70 ? -17.331 -3.986 16.419 1.00 97.88 70 ARG A C 1
ATOM 544 O O . ARG A 1 70 ? -16.750 -4.432 15.436 1.00 97.88 70 ARG A O 1
ATOM 551 N N . GLN A 1 71 ? -17.873 -2.771 16.456 1.00 97.94 71 GLN A N 1
ATOM 552 C CA . GLN A 1 71 ? -17.895 -1.896 15.291 1.00 97.94 71 GLN A CA 1
ATOM 553 C C . GLN A 1 71 ? -16.481 -1.432 14.913 1.00 97.94 71 GLN A C 1
ATOM 555 O O . GLN A 1 71 ? -16.167 -1.308 13.733 1.00 97.94 71 GLN A O 1
ATOM 560 N N . ALA A 1 72 ? -15.603 -1.204 15.892 1.00 98.19 72 ALA A N 1
ATOM 561 C CA . ALA A 1 72 ? -14.203 -0.887 15.639 1.00 98.19 72 ALA A CA 1
ATOM 562 C C . ALA A 1 72 ? -13.485 -2.027 14.896 1.00 98.19 72 ALA A C 1
ATOM 564 O O . ALA A 1 72 ? -12.767 -1.764 13.934 1.00 98.19 72 ALA A O 1
ATOM 565 N N . VAL A 1 73 ? -13.721 -3.288 15.272 1.00 98.06 73 VAL A N 1
ATOM 566 C CA . VAL A 1 73 ? -13.152 -4.447 14.560 1.00 98.06 73 VAL A CA 1
ATOM 567 C C . VAL A 1 73 ? -13.713 -4.569 13.139 1.00 98.06 73 VAL A C 1
ATOM 569 O O . VAL A 1 73 ? -12.945 -4.779 12.206 1.00 98.06 73 VAL A O 1
ATOM 572 N N . GLU A 1 74 ? -15.019 -4.375 12.942 1.00 98.31 74 GLU A N 1
ATOM 573 C CA . GLU A 1 74 ? -15.627 -4.361 11.600 1.00 98.31 74 GLU A CA 1
ATOM 574 C C . GLU A 1 74 ? -15.034 -3.249 10.715 1.00 98.31 74 GLU A C 1
ATOM 576 O O . GLU A 1 74 ? -14.716 -3.468 9.545 1.00 98.31 74 GLU A O 1
ATOM 581 N N . ARG A 1 75 ? -14.817 -2.055 11.280 1.00 98.06 75 ARG A N 1
ATOM 582 C CA . ARG A 1 75 ? -14.163 -0.939 10.582 1.00 98.06 75 ARG A CA 1
ATOM 583 C C . ARG A 1 75 ? -12.693 -1.227 10.273 1.00 98.06 75 ARG A C 1
ATOM 585 O O . ARG A 1 75 ? -12.229 -0.864 9.193 1.00 98.06 75 ARG A O 1
ATOM 592 N N . ALA A 1 76 ? -11.973 -1.871 11.191 1.00 97.94 76 ALA A N 1
ATOM 593 C CA . ALA A 1 76 ? -10.593 -2.304 10.984 1.00 97.94 76 ALA A CA 1
ATOM 594 C C . ALA A 1 76 ? -10.488 -3.282 9.809 1.00 97.94 76 ALA A C 1
ATOM 596 O O . ALA A 1 76 ? -9.663 -3.074 8.921 1.00 97.94 76 ALA A O 1
ATOM 597 N N . ASP A 1 77 ? -11.353 -4.297 9.770 1.00 97.94 77 ASP A N 1
ATOM 598 C CA . ASP A 1 77 ? -11.406 -5.269 8.675 1.00 97.94 77 ASP A CA 1
ATOM 599 C C . ASP A 1 77 ? -11.658 -4.581 7.324 1.00 97.94 77 ASP A C 1
ATOM 601 O O . ASP A 1 77 ? -10.892 -4.750 6.372 1.00 97.94 77 ASP A O 1
ATOM 605 N N . ALA A 1 78 ? -12.649 -3.687 7.266 1.00 98.06 78 ALA A N 1
ATOM 606 C CA . ALA A 1 78 ? -12.945 -2.918 6.060 1.00 98.06 78 ALA A CA 1
ATOM 607 C C . ALA A 1 78 ? -11.782 -2.004 5.620 1.00 98.06 78 ALA A C 1
ATOM 609 O O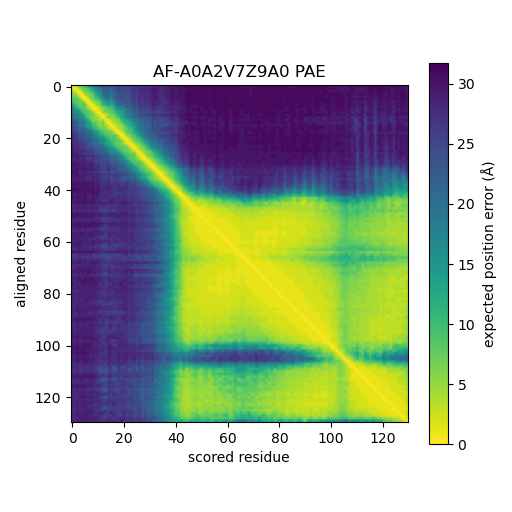 . ALA A 1 78 ? -11.549 -1.826 4.418 1.00 98.06 78 ALA A O 1
ATOM 610 N N . LEU A 1 79 ? -11.042 -1.410 6.565 1.00 97.81 79 LEU A N 1
ATOM 611 C CA . LEU A 1 79 ? -9.856 -0.603 6.263 1.00 97.81 79 LEU A CA 1
ATOM 612 C C . LEU A 1 79 ? -8.742 -1.464 5.657 1.00 97.81 79 LEU A C 1
ATOM 614 O O . LEU A 1 79 ? -8.179 -1.093 4.626 1.00 97.81 79 LEU A O 1
ATOM 618 N N . VAL A 1 80 ? -8.462 -2.625 6.253 1.00 96.31 80 VAL A N 1
ATOM 619 C CA . VAL A 1 80 ? -7.449 -3.566 5.756 1.00 96.31 80 VAL A CA 1
ATOM 620 C C . VAL A 1 80 ? -7.827 -4.088 4.371 1.00 96.31 80 VAL A C 1
ATOM 622 O O . VAL A 1 80 ? -6.987 -4.094 3.473 1.00 96.31 80 VAL A O 1
ATOM 625 N N . ALA A 1 81 ? -9.094 -4.443 4.143 1.00 97.38 81 ALA A N 1
ATOM 626 C CA . ALA A 1 81 ? -9.571 -4.874 2.831 1.00 97.38 81 ALA A CA 1
ATOM 627 C C . ALA A 1 81 ? -9.357 -3.795 1.751 1.00 97.38 81 ALA A C 1
ATOM 629 O O . ALA A 1 81 ? -8.896 -4.099 0.646 1.00 97.38 81 ALA A O 1
ATOM 630 N N . ARG A 1 82 ? -9.629 -2.520 2.071 1.00 96.31 82 ARG A N 1
ATOM 631 C CA . ARG A 1 82 ? -9.343 -1.394 1.164 1.00 96.31 82 ARG A CA 1
ATOM 632 C C . ARG A 1 82 ? -7.850 -1.229 0.903 1.00 96.31 82 ARG A C 1
ATOM 634 O O . ARG A 1 82 ? -7.471 -1.048 -0.253 1.00 96.31 82 ARG A O 1
ATOM 641 N N . LEU A 1 83 ? -7.017 -1.326 1.937 1.00 94.12 83 LEU A N 1
ATOM 642 C CA . LEU A 1 83 ? -5.564 -1.233 1.799 1.00 94.12 83 LEU A CA 1
ATOM 643 C C . LEU A 1 83 ? -5.011 -2.349 0.900 1.00 94.12 83 LEU A C 1
ATOM 645 O O . LEU A 1 83 ? -4.235 -2.073 -0.011 1.00 94.12 83 LEU A O 1
ATOM 649 N N . MET A 1 84 ? -5.464 -3.591 1.090 1.00 92.75 84 MET A N 1
ATOM 650 C CA . MET A 1 84 ? -5.068 -4.738 0.265 1.00 92.75 84 MET A CA 1
ATOM 651 C C . MET A 1 84 ? -5.467 -4.560 -1.199 1.00 92.75 84 MET A C 1
ATOM 653 O O . MET A 1 84 ? -4.658 -4.790 -2.099 1.00 92.75 84 MET A O 1
ATOM 657 N N . LYS A 1 85 ? -6.700 -4.106 -1.451 1.00 94.25 85 LYS A N 1
ATOM 658 C CA . LYS A 1 85 ? -7.158 -3.790 -2.808 1.00 94.25 85 LYS A CA 1
ATOM 659 C C . LYS A 1 85 ? -6.274 -2.720 -3.448 1.00 94.25 85 LYS A C 1
ATOM 661 O O . LYS A 1 85 ? -5.853 -2.868 -4.592 1.00 94.25 85 LYS A O 1
ATOM 666 N N . ARG A 1 86 ? -5.958 -1.670 -2.694 1.00 92.56 86 ARG A N 1
ATOM 667 C CA . ARG A 1 86 ? -5.142 -0.558 -3.171 1.00 92.56 86 ARG A CA 1
ATOM 668 C C . ARG A 1 86 ? -3.696 -0.972 -3.462 1.00 92.56 86 ARG A C 1
ATOM 670 O O . ARG A 1 86 ? -3.165 -0.587 -4.500 1.00 92.56 86 ARG A O 1
ATOM 677 N N . LEU A 1 87 ? -3.089 -1.814 -2.619 1.00 90.44 87 LEU A N 1
ATOM 678 C CA . LEU A 1 87 ? -1.790 -2.444 -2.900 1.00 90.44 87 LEU A CA 1
ATOM 679 C C . LEU A 1 87 ? -1.829 -3.224 -4.219 1.00 90.44 87 LEU A C 1
ATOM 681 O O . LEU A 1 87 ? -0.966 -3.034 -5.074 1.00 90.44 87 LEU A O 1
ATOM 685 N N . ALA A 1 88 ? -2.846 -4.068 -4.410 1.00 90.69 88 ALA A N 1
ATOM 686 C CA . ALA A 1 88 ? -2.984 -4.868 -5.624 1.00 90.69 88 ALA A CA 1
ATOM 687 C C . ALA A 1 88 ? -3.107 -3.999 -6.889 1.00 90.69 88 ALA A C 1
ATOM 689 O O . ALA A 1 88 ? -2.478 -4.304 -7.900 1.00 90.69 88 ALA A O 1
ATOM 690 N N . GLU A 1 89 ? -3.866 -2.900 -6.831 1.00 92.25 89 GLU A N 1
ATOM 691 C CA . GLU A 1 89 ? -3.991 -1.938 -7.935 1.00 92.25 89 GLU A CA 1
ATOM 692 C C . GLU A 1 89 ? -2.652 -1.272 -8.277 1.00 92.25 89 GLU A C 1
ATOM 694 O O . GLU A 1 89 ? -2.275 -1.209 -9.449 1.00 92.25 89 GLU A O 1
ATOM 699 N N . VAL A 1 90 ? -1.909 -0.809 -7.268 1.00 89.81 90 VAL A N 1
ATOM 700 C CA . VAL A 1 90 ? -0.587 -0.195 -7.466 1.00 89.81 90 VAL A CA 1
ATOM 701 C C . VAL A 1 90 ? 0.376 -1.191 -8.112 1.00 89.81 90 VAL A C 1
ATOM 703 O O . VAL A 1 90 ? 1.031 -0.861 -9.102 1.00 89.81 90 VAL A O 1
ATOM 706 N N . PHE A 1 91 ? 0.424 -2.428 -7.618 1.00 88.19 91 PHE A N 1
ATOM 707 C CA . PHE A 1 91 ? 1.295 -3.456 -8.186 1.00 88.19 91 PHE A CA 1
ATOM 708 C C . PHE A 1 91 ? 0.897 -3.873 -9.597 1.00 88.19 91 PHE A C 1
ATOM 710 O O . PHE A 1 91 ? 1.774 -4.084 -10.435 1.00 88.19 91 PHE A O 1
ATOM 717 N N . ALA A 1 92 ? -0.400 -3.968 -9.888 1.00 89.88 92 ALA A N 1
ATOM 718 C CA . ALA A 1 92 ? -0.882 -4.261 -11.233 1.00 89.88 92 ALA A CA 1
ATOM 719 C C . ALA A 1 92 ? -0.489 -3.157 -12.228 1.00 89.88 92 ALA A C 1
ATOM 721 O O . ALA A 1 92 ? -0.069 -3.460 -13.349 1.00 89.88 92 ALA A O 1
ATOM 722 N N . ASN A 1 93 ? -0.569 -1.891 -11.811 1.00 89.69 93 ASN A N 1
ATOM 723 C CA . ASN A 1 93 ? -0.148 -0.754 -12.627 1.00 89.69 93 ASN A CA 1
ATOM 724 C C . ASN A 1 93 ? 1.362 -0.775 -12.893 1.00 89.69 93 ASN A C 1
ATOM 726 O O . ASN A 1 93 ? 1.769 -0.666 -14.048 1.00 89.69 93 ASN A O 1
ATOM 730 N N . GLU A 1 94 ? 2.180 -0.991 -11.860 1.00 87.38 94 GLU A N 1
ATOM 731 C CA . GLU A 1 94 ? 3.641 -1.070 -11.994 1.00 87.38 94 GLU A CA 1
ATOM 732 C C . GLU A 1 94 ? 4.062 -2.237 -12.900 1.00 87.38 94 GLU A C 1
ATOM 734 O O . GLU A 1 94 ? 4.876 -2.068 -13.808 1.00 87.38 94 GLU A O 1
ATOM 739 N N . ARG A 1 95 ? 3.444 -3.417 -12.734 1.00 87.88 95 ARG A N 1
ATOM 740 C CA . ARG A 1 95 ? 3.683 -4.564 -13.622 1.00 87.88 95 ARG A CA 1
ATOM 741 C C . ARG A 1 95 ? 3.338 -4.229 -15.072 1.00 87.88 95 ARG A C 1
ATOM 743 O O . ARG A 1 95 ? 4.107 -4.564 -15.967 1.00 87.88 95 ARG A O 1
ATOM 750 N N . SER A 1 96 ? 2.217 -3.548 -15.298 1.00 87.94 96 SER A N 1
ATOM 751 C CA . SER A 1 96 ? 1.784 -3.154 -16.643 1.00 87.94 96 SER A CA 1
ATOM 752 C C . SER A 1 96 ? 2.733 -2.133 -17.284 1.00 87.94 96 SER A C 1
ATOM 754 O O . SER A 1 96 ? 2.955 -2.179 -18.491 1.00 87.94 96 SER A O 1
ATOM 756 N N . GLU A 1 97 ? 3.305 -1.211 -16.501 1.00 86.31 97 GLU A N 1
ATOM 757 C CA . GLU A 1 97 ? 4.353 -0.289 -16.968 1.00 86.31 97 GLU A CA 1
ATOM 758 C C . GLU A 1 97 ? 5.633 -1.028 -17.358 1.00 86.31 97 GLU A C 1
ATOM 760 O O . GLU A 1 97 ? 6.232 -0.718 -18.390 1.00 86.31 97 GLU A O 1
ATOM 765 N N . LEU A 1 98 ? 6.038 -2.026 -16.568 1.00 85.69 98 LEU A N 1
ATOM 766 C CA . LEU A 1 98 ? 7.163 -2.886 -16.918 1.00 85.69 98 LEU A CA 1
ATOM 767 C C . LEU A 1 98 ? 6.865 -3.628 -18.225 1.00 85.69 98 LEU A C 1
ATOM 769 O O . LEU A 1 98 ? 7.627 -3.482 -19.169 1.00 85.69 98 LEU A O 1
ATOM 773 N N . GLU A 1 99 ? 5.740 -4.333 -18.336 1.00 84.25 99 GLU A N 1
ATOM 774 C CA . GLU A 1 99 ? 5.350 -5.067 -19.552 1.00 84.25 99 GLU A CA 1
ATOM 775 C C . GLU A 1 99 ? 5.371 -4.170 -20.804 1.00 84.25 99 GLU A C 1
ATOM 777 O O . GLU A 1 99 ? 6.009 -4.515 -21.800 1.00 84.25 99 GLU A O 1
ATOM 782 N N . ARG A 1 100 ? 4.786 -2.965 -20.728 1.00 81.56 100 ARG A N 1
ATOM 783 C CA . ARG A 1 100 ? 4.787 -1.988 -21.832 1.00 81.56 100 ARG A CA 1
ATOM 784 C C . ARG A 1 100 ? 6.181 -1.576 -22.301 1.00 81.56 100 ARG A C 1
ATOM 786 O O . ARG A 1 100 ? 6.343 -1.221 -23.468 1.00 81.56 100 ARG A O 1
ATOM 793 N N . GLN A 1 101 ? 7.177 -1.553 -21.416 1.00 72.50 101 GLN A N 1
ATOM 794 C CA . GLN A 1 101 ? 8.528 -1.108 -21.766 1.00 72.50 101 GLN A CA 1
ATOM 795 C C . GLN A 1 101 ? 9.264 -2.117 -22.655 1.00 72.50 101 GLN A C 1
ATOM 797 O O . GLN A 1 101 ? 10.059 -1.689 -23.496 1.00 72.50 101 GLN A O 1
ATOM 802 N N . TRP A 1 102 ? 8.968 -3.413 -22.515 1.00 72.50 102 TRP A N 1
ATOM 803 C CA . TRP A 1 102 ? 9.624 -4.491 -23.267 1.00 72.50 102 TRP A CA 1
ATOM 804 C C . TRP A 1 102 ? 8.766 -5.021 -24.413 1.00 72.50 102 TRP A C 1
ATOM 806 O O . TRP A 1 102 ? 9.322 -5.456 -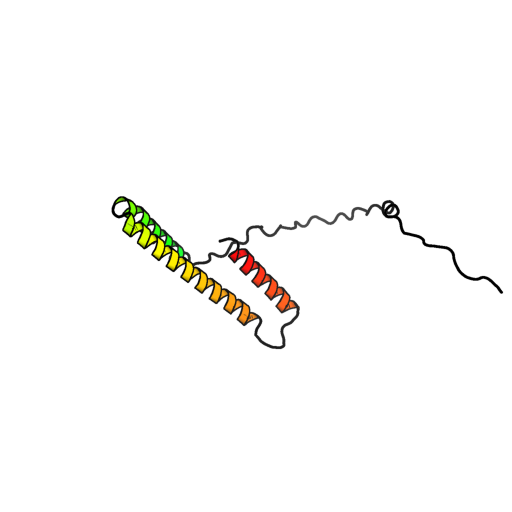25.405 1.00 72.50 102 TRP A O 1
ATOM 816 N N . ASP A 1 103 ? 7.437 -4.919 -24.353 1.00 69.69 103 ASP A N 1
ATOM 817 C CA . ASP A 1 103 ? 6.531 -5.404 -25.411 1.00 69.69 103 ASP A CA 1
ATOM 818 C C . ASP A 1 103 ? 6.533 -4.527 -26.692 1.00 69.69 103 ASP A C 1
ATOM 820 O O . ASP A 1 103 ? 5.706 -4.676 -27.588 1.00 69.69 103 ASP A O 1
ATOM 824 N N . ARG A 1 104 ? 7.489 -3.592 -26.839 1.00 65.12 104 ARG A N 1
ATOM 825 C CA . ARG A 1 104 ? 7.625 -2.704 -28.017 1.00 65.12 104 ARG A CA 1
ATOM 826 C C . ARG A 1 104 ? 8.260 -3.372 -29.253 1.00 65.12 104 ARG A C 1
ATOM 828 O O . ARG A 1 104 ? 8.918 -2.700 -30.050 1.00 65.12 104 ARG A O 1
ATOM 835 N N . GLY A 1 105 ? 7.990 -4.658 -29.465 1.00 62.44 105 GLY A N 1
ATOM 836 C CA . GLY A 1 105 ? 8.205 -5.359 -30.736 1.00 62.44 105 GLY A CA 1
ATOM 837 C C . GLY A 1 105 ? 9.619 -5.892 -31.008 1.00 62.44 105 GLY A C 1
ATOM 838 O O . GLY A 1 105 ? 10.469 -5.987 -30.134 1.00 62.44 105 GLY A O 1
ATOM 839 N N . ASP A 1 106 ? 9.859 -6.250 -32.272 1.00 59.31 106 ASP A N 1
ATOM 840 C CA . ASP A 1 106 ? 10.910 -7.171 -32.751 1.00 59.31 106 ASP A CA 1
ATOM 841 C C . ASP A 1 106 ? 12.348 -6.588 -32.819 1.00 59.31 106 ASP A C 1
ATOM 843 O O . ASP A 1 106 ? 13.203 -7.072 -33.559 1.00 59.31 106 ASP A O 1
ATOM 847 N N . ARG A 1 107 ? 12.638 -5.499 -32.091 1.00 67.19 107 ARG A N 1
ATOM 848 C CA . ARG A 1 107 ? 13.967 -4.839 -32.065 1.00 67.19 107 ARG A CA 1
ATOM 849 C C . ARG A 1 107 ? 14.465 -4.548 -30.650 1.00 67.19 107 ARG A C 1
ATOM 851 O O . ARG A 1 107 ? 15.012 -3.479 -30.395 1.00 67.19 107 ARG A O 1
ATOM 858 N N . ILE A 1 108 ? 14.261 -5.476 -29.726 1.00 75.06 108 ILE A N 1
ATOM 859 C CA . ILE A 1 108 ? 14.808 -5.359 -28.371 1.00 75.06 108 ILE A CA 1
ATOM 860 C C . ILE A 1 108 ? 16.253 -5.860 -28.406 1.00 75.06 108 ILE A C 1
ATOM 862 O O . ILE A 1 108 ? 16.514 -6.991 -28.820 1.00 75.06 108 ILE A O 1
ATOM 866 N N . SER A 1 109 ? 17.203 -5.024 -27.991 1.00 80.38 109 SER A N 1
ATOM 867 C CA . SER A 1 109 ? 18.597 -5.445 -27.848 1.00 80.38 109 SER A CA 1
ATOM 868 C C . SER A 1 109 ? 18.767 -6.341 -26.616 1.00 80.38 109 SER A C 1
ATOM 870 O O . SER A 1 109 ? 18.061 -6.187 -25.620 1.00 80.38 109 SER A O 1
ATOM 872 N N . THR A 1 110 ? 19.766 -7.229 -26.614 1.00 86.69 110 THR A N 1
ATOM 873 C CA . THR A 1 110 ? 20.165 -7.991 -25.413 1.00 86.69 110 THR A CA 1
ATOM 874 C C . THR A 1 110 ? 20.455 -7.071 -24.220 1.00 86.69 110 THR A C 1
ATOM 876 O O . THR A 1 110 ? 20.210 -7.436 -23.071 1.00 86.69 110 THR A O 1
ATOM 879 N N . GLU A 1 111 ? 20.935 -5.855 -24.487 1.00 86.62 111 GLU A N 1
ATOM 880 C CA . GLU A 1 111 ? 21.171 -4.848 -23.453 1.00 86.62 111 GLU A CA 1
ATOM 881 C C . GLU A 1 111 ? 19.863 -4.306 -22.853 1.00 86.62 111 GLU A C 1
ATOM 883 O O . GLU A 1 111 ? 19.762 -4.154 -21.635 1.00 86.62 111 GLU A O 1
ATOM 888 N N . ASP A 1 112 ? 18.822 -4.113 -23.667 1.00 84.50 112 ASP A N 1
ATOM 889 C CA . ASP A 1 112 ? 17.499 -3.700 -23.185 1.00 84.50 112 ASP A CA 1
ATOM 890 C C . ASP A 1 112 ? 16.879 -4.787 -22.293 1.00 84.50 112 ASP A C 1
ATOM 892 O O . ASP A 1 112 ? 16.309 -4.477 -21.246 1.00 84.50 112 ASP A O 1
ATOM 896 N N . LEU A 1 113 ? 17.065 -6.069 -22.639 1.00 86.19 113 LEU A N 1
ATOM 897 C CA . LEU A 1 113 ? 16.639 -7.203 -21.805 1.00 86.19 113 LEU A CA 1
ATOM 898 C C . LEU A 1 113 ? 17.366 -7.239 -20.454 1.00 86.19 113 LEU A C 1
ATOM 900 O O . LEU A 1 113 ? 16.771 -7.569 -19.426 1.00 86.19 113 LEU A O 1
ATOM 904 N N . ARG A 1 114 ? 18.651 -6.874 -20.420 1.00 89.12 114 ARG A N 1
ATOM 905 C CA . ARG A 1 114 ? 19.423 -6.798 -19.172 1.00 89.12 114 ARG A CA 1
ATOM 906 C C . ARG A 1 114 ? 18.894 -5.691 -18.258 1.00 89.12 114 ARG A C 1
ATOM 908 O O . ARG A 1 114 ? 18.747 -5.890 -17.047 1.00 89.12 114 ARG A O 1
ATOM 915 N N . VAL A 1 115 ? 18.571 -4.535 -18.835 1.00 88.50 115 VAL A N 1
ATOM 916 C CA . VAL A 1 115 ? 17.914 -3.436 -18.114 1.00 88.50 115 VAL A CA 1
ATOM 917 C C . VAL A 1 115 ? 16.527 -3.872 -17.627 1.00 88.50 115 VAL A C 1
ATOM 919 O O . VAL A 1 115 ? 16.166 -3.567 -16.488 1.00 88.50 115 VAL A O 1
ATOM 922 N N . ALA A 1 116 ? 15.794 -4.656 -18.423 1.00 88.00 116 ALA A N 1
ATOM 923 C CA . ALA A 1 116 ? 14.514 -5.251 -18.039 1.00 88.00 116 ALA A CA 1
ATOM 924 C C . ALA A 1 116 ? 14.583 -6.065 -16.776 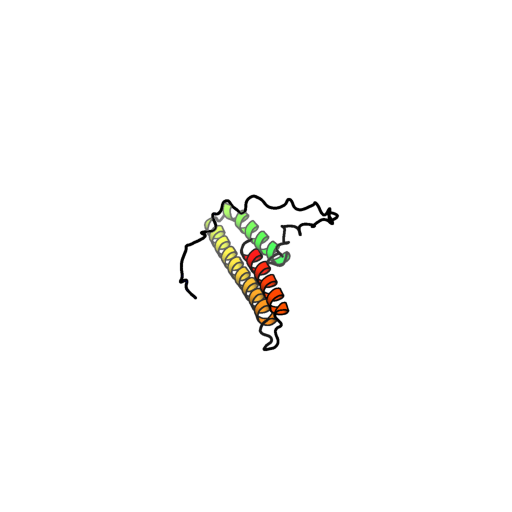1.00 88.00 116 ALA A C 1
ATOM 926 O O . ALA A 1 116 ? 13.897 -5.773 -15.794 1.00 88.00 116 ALA A O 1
ATOM 927 N N . LEU A 1 117 ? 15.463 -7.054 -16.792 1.00 89.00 117 LEU A N 1
ATOM 928 C CA . LEU A 1 117 ? 15.623 -7.968 -15.684 1.00 89.00 117 LEU A CA 1
ATOM 929 C C . LEU A 1 117 ? 16.030 -7.230 -14.403 1.00 89.00 117 LEU A C 1
ATOM 931 O O . LEU A 1 117 ? 15.581 -7.584 -13.317 1.00 89.00 117 LEU A O 1
ATOM 935 N N . THR A 1 118 ? 16.816 -6.158 -14.533 1.00 90.56 118 THR A N 1
ATOM 936 C CA . THR A 1 118 ? 17.211 -5.314 -13.398 1.00 90.56 118 THR A CA 1
ATOM 937 C C . THR A 1 118 ? 16.006 -4.586 -12.793 1.00 90.56 118 THR A C 1
ATOM 939 O O . THR A 1 118 ? 15.836 -4.606 -11.576 1.00 90.56 118 THR A O 1
ATOM 942 N N . LYS A 1 119 ? 15.125 -4.002 -13.619 1.00 87.94 119 LYS A N 1
ATOM 943 C CA . LYS A 1 119 ? 13.894 -3.350 -13.136 1.00 87.94 119 LYS A CA 1
ATOM 944 C C . LYS A 1 119 ? 12.927 -4.346 -12.493 1.00 87.94 119 LYS A C 1
ATOM 946 O O . LYS A 1 119 ? 12.383 -4.055 -11.431 1.00 87.94 119 LYS A O 1
ATOM 951 N N . TYR A 1 120 ? 12.764 -5.534 -13.080 1.00 90.19 120 TYR A N 1
ATOM 952 C CA . TYR A 1 120 ? 11.978 -6.610 -12.470 1.00 90.19 120 TYR A CA 1
ATOM 953 C C . TYR A 1 120 ? 12.557 -7.059 -11.127 1.00 90.19 120 TYR A C 1
ATOM 955 O O . TYR A 1 120 ? 11.789 -7.269 -10.194 1.00 90.19 120 TYR A O 1
ATOM 963 N N . ARG A 1 121 ? 13.888 -7.157 -10.994 1.00 90.25 121 ARG A N 1
ATOM 964 C CA . ARG A 1 121 ? 14.534 -7.480 -9.714 1.00 90.25 121 ARG A CA 1
ATOM 965 C C . ARG A 1 121 ? 14.224 -6.424 -8.656 1.00 90.25 121 ARG A C 1
ATOM 967 O O . ARG A 1 121 ? 13.763 -6.780 -7.582 1.00 90.25 121 ARG A O 1
ATOM 974 N N . SER A 1 122 ? 14.397 -5.139 -8.965 1.00 88.81 122 SER A N 1
ATOM 975 C CA . SER A 1 122 ? 14.065 -4.061 -8.023 1.00 88.81 122 SER A CA 1
ATOM 976 C C . SER A 1 122 ? 12.584 -4.060 -7.631 1.00 88.81 122 SER A C 1
ATOM 978 O O . SER A 1 122 ? 12.255 -3.833 -6.469 1.00 88.81 122 SER A O 1
ATOM 980 N N . PHE A 1 123 ? 11.686 -4.335 -8.581 1.00 86.62 123 PHE A N 1
ATOM 981 C CA . PHE A 1 123 ? 10.258 -4.473 -8.301 1.00 86.62 123 PHE A CA 1
ATOM 982 C C . PHE A 1 123 ? 9.964 -5.672 -7.389 1.00 86.62 123 PHE A C 1
ATOM 984 O O . PHE A 1 123 ? 9.217 -5.544 -6.424 1.00 86.62 123 PHE A O 1
ATOM 991 N N . PHE A 1 124 ? 10.597 -6.814 -7.650 1.00 88.38 124 PHE A N 1
ATOM 992 C CA . PHE A 1 124 ? 10.477 -8.021 -6.838 1.00 88.38 124 PHE A CA 1
ATOM 993 C C . PHE A 1 124 ? 11.018 -7.826 -5.414 1.00 88.38 124 PHE A C 1
ATOM 995 O O . PHE A 1 124 ? 10.328 -8.148 -4.451 1.00 88.38 124 PHE A O 1
ATOM 1002 N N . ASP A 1 125 ? 12.194 -7.216 -5.262 1.00 88.75 125 ASP A N 1
ATOM 1003 C CA . ASP A 1 125 ? 12.775 -6.896 -3.953 1.00 88.75 125 ASP A CA 1
ATOM 1004 C C . ASP A 1 125 ? 11.855 -5.946 -3.157 1.00 88.75 125 ASP A C 1
ATOM 1006 O O . ASP A 1 125 ? 11.697 -6.082 -1.944 1.00 88.75 125 ASP A O 1
ATOM 1010 N N . ARG A 1 126 ? 11.175 -5.012 -3.839 1.00 84.44 126 ARG A N 1
ATOM 1011 C CA . ARG A 1 126 ? 10.168 -4.131 -3.225 1.00 84.44 126 ARG A CA 1
ATOM 1012 C C . ARG A 1 126 ? 8.906 -4.883 -2.794 1.00 84.44 126 ARG A C 1
ATOM 1014 O O . ARG A 1 126 ? 8.354 -4.532 -1.758 1.00 84.44 126 ARG A O 1
ATOM 1021 N N . LEU A 1 127 ? 8.473 -5.905 -3.538 1.00 85.88 127 LEU A N 1
ATOM 1022 C CA . LEU A 1 127 ? 7.351 -6.774 -3.150 1.00 85.88 127 LEU A CA 1
ATOM 1023 C C . LEU A 1 127 ? 7.659 -7.607 -1.900 1.00 85.88 127 LEU A C 1
ATOM 1025 O O . LEU A 1 127 ? 6.756 -7.870 -1.113 1.00 85.88 127 LEU A O 1
ATOM 1029 N N . LEU A 1 128 ? 8.916 -8.019 -1.717 1.00 85.69 128 LEU A N 1
ATOM 1030 C CA . LEU A 1 128 ? 9.343 -8.821 -0.565 1.00 85.69 128 LEU A CA 1
ATOM 1031 C C . LEU A 1 128 ? 9.629 -8.004 0.703 1.00 85.69 128 LEU A C 1
ATOM 1033 O O . LEU A 1 128 ? 9.812 -8.589 1.765 1.00 85.69 128 LEU A O 1
ATOM 1037 N N . SER A 1 129 ? 9.693 -6.677 0.600 1.00 79.69 129 SER A N 1
ATOM 1038 C CA . SER A 1 129 ? 10.017 -5.782 1.720 1.00 79.69 129 SER A CA 1
ATOM 1039 C C . SER A 1 129 ? 8.786 -5.173 2.409 1.00 79.69 129 SER A C 1
ATOM 1041 O O . SER A 1 129 ? 8.925 -4.220 3.182 1.00 79.69 129 SER A O 1
ATOM 1043 N N . ILE A 1 130 ? 7.593 -5.667 2.088 1.00 68.06 130 ILE A N 1
ATOM 1044 C CA . ILE A 1 130 ? 6.319 -5.229 2.674 1.00 68.06 130 ILE A CA 1
ATOM 1045 C C . ILE A 1 130 ? 6.098 -5.930 4.011 1.00 68.06 130 ILE A C 1
ATOM 1047 O O . ILE A 1 130 ? 6.339 -7.156 4.071 1.00 68.06 130 ILE A O 1
#

pLDDT: mean 74.68, std 21.51, range [37.88, 98.31]

Radius of gyration: 30.47 Å; Cα contacts (8 Å, |Δi|>4): 30; chains: 1; bounding box: 76×66×61 Å

Secondary structure (DSSP, 8-state):
-------------TTTTS-S-PPP-------------S------SS-HHHHHHHHHHHHHHHHHTTT-HHHHHHHHHHHHHHHHHHHHHHHHHHHHHHHHHH-S-S---HHHHHHHHHHHHHHHHHHHT-

Sequence (130 aa):
MEDVRTERDRVLHTEDLAASEAPRSVERPAAGYEEPPAGGSHAALFAPEETESFRSEWSQIQIGFVDEPRQAVERADALVARLMKRLAEVFANERSELERQWDRGDRISTEDLRVALTKYRSFFDRLLSI